Protein AF-A0A060C3A6-F1 (afdb_monomer_lite)

Sequence (75 aa):
MAYVDVSSGRILSRRTLVCAGLTGTNPEGPHLFRRRGMYYLMWAEGGTEAGHMENLARSVSPFGPYEMCPGNPFV

Foldseek 3Di:
DFDADPVVRDTPGDDADQDCDDPNAPWA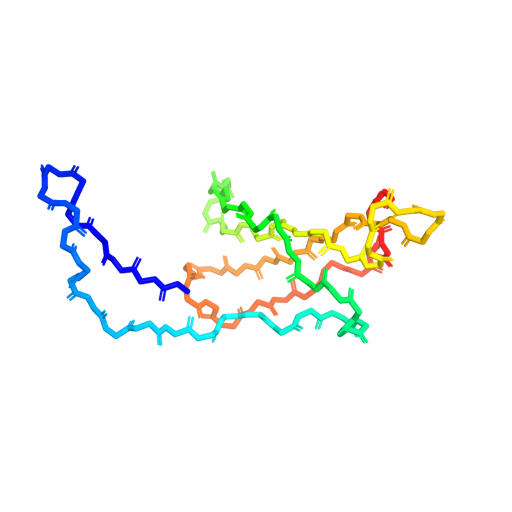DWDWDDDPQKIKIKTWHDPPPPGIFIWIWIANDPSDNTHGDPPPSPD

Secondary structure (DSSP, 8-state):
---B-TTT--B-S--------SS-S--EEEEEEEETTEEEEEEEES-SSTT-EEEEEEESSTT-PPEEPTT-S--

Structure (mmCIF, N/CA/C/O backbone):
data_AF-A0A060C3A6-F1
#
_entry.id   AF-A0A060C3A6-F1
#
loop_
_atom_site.group_PDB
_atom_site.id
_atom_site.type_symbol
_atom_site.label_atom_id
_atom_site.label_alt_id
_atom_site.label_comp_id
_atom_site.label_asym_id
_atom_site.label_entity_id
_atom_site.label_seq_id
_atom_site.pdbx_PDB_ins_code
_atom_site.Cartn_x
_atom_site.Cartn_y
_atom_site.Cartn_z
_atom_site.occupancy
_atom_site.B_iso_or_equiv
_atom_site.auth_seq_id
_atom_site.auth_comp_id
_atom_site.auth_asym_id
_atom_site.auth_atom_id
_atom_site.pdbx_PDB_model_num
ATOM 1 N N . MET A 1 1 ? -1.037 0.762 9.179 1.00 94.38 1 MET A N 1
ATOM 2 C CA . MET A 1 1 ? -2.464 1.047 9.430 1.00 94.38 1 MET A CA 1
ATOM 3 C C . MET A 1 1 ? -2.721 1.219 10.918 1.00 94.38 1 MET A C 1
ATOM 5 O O . MET A 1 1 ? -2.180 0.452 11.709 1.00 94.38 1 MET A O 1
ATOM 9 N N . ALA A 1 2 ? -3.525 2.210 11.291 1.00 97.31 2 ALA A N 1
ATOM 10 C CA . ALA A 1 2 ? -4.086 2.373 12.630 1.00 97.31 2 ALA A CA 1
ATOM 11 C C . ALA A 1 2 ? -5.377 3.195 12.530 1.00 97.31 2 ALA A C 1
ATOM 13 O O . ALA A 1 2 ? -5.531 3.969 11.586 1.00 97.31 2 ALA A O 1
ATOM 14 N N . TYR A 1 3 ? -6.275 3.055 13.500 1.00 97.56 3 TYR A N 1
ATOM 15 C CA . TYR A 1 3 ? -7.403 3.971 13.645 1.00 97.56 3 TYR A CA 1
ATOM 16 C C . TYR A 1 3 ? -6.948 5.261 14.323 1.00 97.56 3 TYR A C 1
ATOM 18 O O . TYR A 1 3 ? -6.117 5.231 15.234 1.00 97.56 3 TYR A O 1
ATOM 26 N N . VAL A 1 4 ? -7.503 6.388 13.889 1.00 97.75 4 VAL A N 1
ATOM 27 C CA . VAL A 1 4 ? -7.220 7.714 14.439 1.00 97.75 4 VAL A CA 1
ATOM 28 C C . VAL A 1 4 ? -8.532 8.439 14.698 1.00 97.75 4 VAL A C 1
ATOM 30 O O . VAL A 1 4 ? -9.455 8.372 13.888 1.00 97.75 4 VAL A O 1
ATOM 33 N N . ASP A 1 5 ? -8.612 9.124 15.830 1.00 98.31 5 ASP A N 1
ATOM 34 C CA . ASP A 1 5 ? -9.618 10.152 16.052 1.00 98.31 5 ASP A CA 1
ATOM 35 C C . ASP A 1 5 ? -9.138 11.440 15.382 1.00 98.31 5 ASP A C 1
ATOM 37 O O . ASP A 1 5 ? -8.167 12.059 15.814 1.00 98.31 5 ASP A O 1
ATOM 41 N N . VAL A 1 6 ? -9.823 11.840 14.316 1.00 97.88 6 VAL A N 1
ATOM 42 C CA . VAL A 1 6 ? -9.483 13.033 13.531 1.00 97.88 6 VAL A CA 1
ATOM 43 C C . VAL A 1 6 ? -9.675 14.342 14.294 1.00 97.88 6 VAL A C 1
ATOM 45 O O . VAL A 1 6 ? -9.035 15.328 13.945 1.00 97.88 6 VAL A O 1
ATOM 48 N N . SER A 1 7 ? -10.511 14.371 15.337 1.00 98.44 7 SER A N 1
ATOM 49 C CA . SER A 1 7 ? -10.744 15.590 16.120 1.00 98.44 7 SER A CA 1
ATOM 50 C C . SER A 1 7 ? -9.597 15.891 17.086 1.00 98.44 7 SER A C 1
ATOM 52 O O . SER A 1 7 ? -9.227 17.047 17.274 1.00 98.44 7 SER A O 1
ATOM 54 N N . SER A 1 8 ? -9.010 14.846 17.675 1.00 98.19 8 SER A N 1
ATOM 55 C CA . SER A 1 8 ? -7.952 14.967 18.683 1.00 98.19 8 SER A CA 1
ATOM 56 C C . SER A 1 8 ? -6.560 14.584 18.178 1.00 98.19 8 SER A C 1
ATOM 58 O O . SER A 1 8 ? -5.571 14.811 18.874 1.00 98.19 8 SER A O 1
ATOM 60 N N . GLY A 1 9 ? -6.462 13.949 17.007 1.00 97.75 9 GLY A N 1
ATOM 61 C CA . GLY A 1 9 ? -5.225 13.369 16.482 1.00 97.75 9 GLY A CA 1
ATOM 62 C C . GLY A 1 9 ? -4.763 12.108 17.224 1.00 97.75 9 GLY A C 1
ATOM 63 O O . GLY A 1 9 ? -3.676 11.593 16.950 1.00 97.75 9 GLY A O 1
ATOM 64 N N . ARG A 1 10 ? -5.553 11.590 18.175 1.00 98.38 10 ARG A N 1
ATOM 65 C CA . ARG A 1 10 ? -5.181 10.408 18.962 1.00 98.38 10 ARG A CA 1
ATOM 66 C C . ARG A 1 10 ? -5.273 9.140 18.128 1.00 98.38 10 ARG A C 1
ATOM 68 O O . ARG A 1 10 ? -6.274 8.873 17.469 1.00 98.38 10 ARG A O 1
ATOM 75 N N . ILE A 1 11 ? -4.243 8.309 18.226 1.00 98.06 11 ILE A N 1
ATOM 76 C CA . ILE A 1 11 ? -4.229 6.973 17.632 1.00 98.06 11 ILE A CA 1
ATOM 77 C C . ILE A 1 11 ? -4.987 6.027 18.564 1.00 98.06 11 ILE A C 1
ATOM 79 O O . ILE A 1 11 ? -4.631 5.881 19.730 1.00 98.06 11 ILE A O 1
ATOM 83 N N . LEU A 1 12 ? -6.030 5.388 18.039 1.00 98.12 12 LEU A N 1
ATOM 84 C CA . LEU A 1 12 ? -6.985 4.576 18.800 1.00 98.12 12 LEU A CA 1
ATOM 85 C C . LEU A 1 12 ? -6.663 3.077 18.780 1.00 98.12 12 LEU A C 1
ATOM 87 O O . LEU A 1 12 ? -7.336 2.287 19.435 1.00 98.12 12 LEU A O 1
ATOM 91 N N . SER A 1 13 ? -5.662 2.658 18.006 1.00 97.44 13 SER A N 1
ATOM 92 C CA . SER A 1 13 ? -5.284 1.251 17.867 1.00 97.44 13 SER A CA 1
ATOM 93 C C . SER A 1 13 ? -3.773 1.065 17.819 1.00 97.44 13 SER A C 1
ATOM 95 O O . SER A 1 13 ? -3.011 1.998 17.570 1.00 97.44 13 SER A O 1
ATOM 97 N N . ARG A 1 14 ? -3.320 -0.185 17.955 1.00 97.06 14 ARG A N 1
ATOM 98 C CA . ARG A 1 14 ? -1.940 -0.535 17.605 1.00 97.06 14 ARG A CA 1
ATOM 99 C C . ARG A 1 14 ? -1.681 -0.200 16.129 1.00 97.06 14 ARG A C 1
ATOM 101 O O . ARG A 1 14 ? -2.542 -0.431 15.277 1.00 97.06 14 ARG A O 1
ATOM 108 N N . ARG A 1 15 ? -0.490 0.330 15.835 1.00 97.00 15 ARG A N 1
ATOM 109 C CA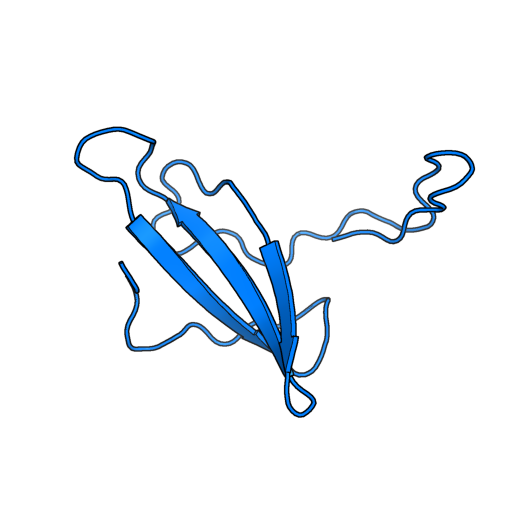 . ARG A 1 15 ? 0.012 0.464 14.463 1.00 97.00 15 ARG A CA 1
ATOM 110 C C . ARG A 1 15 ? 0.406 -0.913 13.933 1.00 97.00 15 ARG A C 1
ATOM 112 O O . ARG A 1 15 ? 1.269 -1.572 14.506 1.00 97.00 15 ARG A O 1
ATOM 119 N N . THR A 1 16 ? -0.211 -1.311 12.829 1.00 96.31 16 THR A N 1
ATOM 120 C CA . THR A 1 16 ? 0.044 -2.584 12.145 1.00 96.31 16 THR A CA 1
ATOM 121 C C . THR A 1 16 ? 0.709 -2.326 10.800 1.00 96.31 16 THR A C 1
ATOM 123 O O . THR A 1 16 ? 0.223 -1.499 10.022 1.00 96.31 16 THR A O 1
ATOM 126 N N . LEU A 1 17 ? 1.803 -3.030 10.511 1.00 96.44 17 LEU A N 1
ATOM 127 C CA . LEU A 1 17 ? 2.379 -3.088 9.169 1.00 96.44 17 LEU A CA 1
ATOM 128 C C . LEU A 1 17 ? 1.456 -3.934 8.283 1.00 96.44 17 LEU A C 1
ATOM 1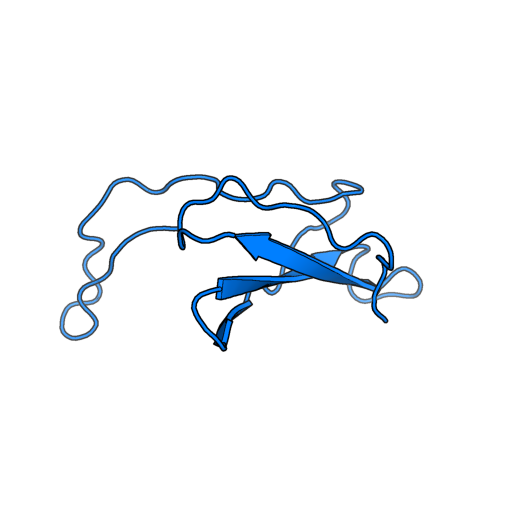30 O O . LEU A 1 17 ? 1.165 -5.073 8.630 1.00 96.44 17 LEU A O 1
ATOM 134 N N . VAL A 1 18 ? 0.964 -3.361 7.183 1.00 96.88 18 VAL A N 1
ATOM 135 C CA . VAL A 1 18 ? -0.009 -4.030 6.291 1.00 96.88 18 VAL A CA 1
ATOM 136 C C . VAL A 1 18 ? 0.576 -4.414 4.931 1.00 96.88 18 VAL A C 1
ATOM 138 O O . VAL A 1 18 ? 0.047 -5.303 4.275 1.00 96.88 18 VAL A O 1
ATOM 141 N N . CYS A 1 19 ? 1.664 -3.762 4.523 1.00 95.88 19 CYS A N 1
ATOM 142 C CA . CYS A 1 19 ? 2.431 -4.041 3.315 1.00 95.88 19 CYS A CA 1
ATOM 143 C C . CYS A 1 19 ? 3.865 -3.559 3.560 1.00 95.88 19 CYS A C 1
ATOM 145 O O . CYS A 1 19 ? 4.041 -2.483 4.132 1.00 95.88 19 CYS A O 1
ATOM 147 N N . ALA A 1 20 ? 4.860 -4.359 3.176 1.00 94.75 20 ALA A N 1
ATOM 148 C CA . ALA A 1 20 ? 6.279 -4.016 3.299 1.00 94.75 20 ALA A CA 1
ATOM 149 C C . ALA A 1 20 ? 6.891 -3.503 1.979 1.00 94.75 20 ALA A C 1
ATOM 151 O O . ALA A 1 20 ? 8.076 -3.186 1.947 1.00 94.75 20 ALA A O 1
ATOM 152 N N . GLY A 1 21 ? 6.089 -3.425 0.913 1.00 94.50 21 GLY A N 1
ATOM 153 C CA . GLY A 1 21 ? 6.559 -3.195 -0.450 1.00 94.50 21 GLY A CA 1
ATOM 154 C C . GLY A 1 21 ? 6.927 -4.486 -1.190 1.00 94.50 21 GLY A C 1
ATOM 155 O O . GLY A 1 21 ? 6.868 -5.582 -0.627 1.00 94.50 21 GLY A O 1
ATOM 156 N N . LEU A 1 22 ? 7.263 -4.350 -2.471 1.00 94.69 22 LEU A N 1
ATOM 157 C CA . LEU A 1 22 ? 7.693 -5.417 -3.377 1.00 94.69 22 LEU A CA 1
ATOM 158 C C . LEU A 1 22 ? 9.214 -5.508 -3.470 1.00 94.69 22 LEU A C 1
ATOM 160 O O . LEU A 1 22 ? 9.765 -6.604 -3.423 1.00 94.69 22 LEU A O 1
ATOM 164 N N . THR A 1 23 ? 9.886 -4.367 -3.615 1.00 93.06 23 THR A N 1
ATOM 165 C CA . THR A 1 23 ? 11.347 -4.287 -3.769 1.00 93.06 23 THR A CA 1
ATOM 166 C C . THR A 1 23 ? 12.038 -3.932 -2.461 1.00 93.06 23 THR A C 1
ATOM 168 O O . THR A 1 23 ? 13.207 -4.258 -2.271 1.00 93.06 23 THR A O 1
ATOM 171 N N . GLY A 1 24 ? 11.319 -3.257 -1.559 1.00 88.19 24 GLY A N 1
ATOM 172 C CA . GLY A 1 24 ? 11.857 -2.756 -0.294 1.00 88.19 24 GLY A CA 1
ATOM 173 C C . GLY A 1 24 ? 12.713 -1.495 -0.447 1.00 88.19 24 GLY A C 1
ATOM 174 O O . GLY A 1 24 ? 13.275 -1.023 0.540 1.00 88.19 24 GLY A O 1
ATOM 175 N N . THR A 1 25 ? 12.797 -0.924 -1.652 1.00 93.31 25 THR A N 1
ATOM 176 C CA . THR A 1 25 ? 13.513 0.330 -1.905 1.00 93.31 25 THR A CA 1
ATOM 177 C C . THR A 1 25 ? 12.556 1.498 -1.698 1.00 93.31 25 THR A C 1
ATOM 179 O O . THR A 1 25 ? 11.704 1.751 -2.542 1.00 93.31 25 THR A O 1
ATOM 182 N N . ASN A 1 26 ? 12.689 2.199 -0.569 1.00 96.44 26 ASN A N 1
ATOM 183 C CA . ASN A 1 26 ? 11.895 3.382 -0.205 1.00 96.44 26 ASN A CA 1
ATOM 184 C C . ASN A 1 26 ? 10.368 3.230 -0.412 1.00 96.44 26 ASN A C 1
ATOM 186 O O . ASN A 1 26 ? 9.780 4.037 -1.126 1.00 96.44 26 ASN A O 1
ATOM 190 N N . PRO A 1 27 ? 9.700 2.221 0.185 1.00 97.31 27 PRO A N 1
ATOM 191 C CA . PRO A 1 27 ? 8.243 2.131 0.132 1.00 97.31 27 PRO A CA 1
ATOM 192 C C . PRO A 1 27 ? 7.604 3.312 0.872 1.00 97.31 27 PRO A C 1
ATOM 194 O O . PRO A 1 27 ? 7.714 3.432 2.096 1.00 97.31 27 PRO A O 1
ATOM 197 N N . GLU A 1 28 ? 6.920 4.180 0.133 1.00 97.88 28 GLU A N 1
ATOM 198 C CA . GLU A 1 28 ? 6.394 5.449 0.635 1.00 97.88 28 GLU A CA 1
ATOM 199 C C . GLU A 1 28 ? 5.086 5.872 -0.054 1.00 97.88 28 GLU A C 1
ATOM 201 O O . GLU A 1 28 ? 4.479 5.116 -0.805 1.00 97.88 28 GLU A O 1
ATOM 206 N N . GLY A 1 29 ? 4.572 7.058 0.287 1.00 97.50 29 GLY A N 1
ATOM 207 C CA . GLY A 1 29 ? 3.342 7.599 -0.307 1.00 97.50 29 GLY A CA 1
ATOM 208 C C . GLY A 1 29 ? 2.085 6.709 -0.227 1.00 97.50 29 GLY A C 1
ATOM 209 O O . GLY A 1 29 ? 1.332 6.680 -1.202 1.00 97.50 29 GLY A O 1
ATOM 210 N N . PRO A 1 30 ? 1.799 5.981 0.877 1.00 98.06 30 PRO A N 1
ATOM 211 C CA . PRO A 1 30 ? 0.689 5.038 0.898 1.00 98.06 30 PRO A CA 1
ATOM 212 C C . PRO A 1 30 ? -0.676 5.740 0.885 1.00 98.06 30 PRO A C 1
ATOM 214 O O . PRO A 1 30 ? -0.995 6.532 1.775 1.00 98.06 30 PRO A O 1
ATOM 217 N N . HIS A 1 31 ? -1.528 5.357 -0.061 1.00 98.38 31 HIS A N 1
ATOM 218 C CA . HIS A 1 31 ? -2.923 5.776 -0.163 1.00 98.38 31 HIS A CA 1
ATOM 219 C C . HIS A 1 31 ? -3.854 4.563 -0.137 1.00 98.38 31 HIS A C 1
ATOM 221 O O . HIS A 1 31 ? -3.598 3.544 -0.776 1.00 98.38 31 HIS A O 1
ATOM 227 N N . LEU A 1 32 ? -4.964 4.675 0.599 1.00 98.25 32 LEU A N 1
ATOM 228 C CA . LEU A 1 32 ? -5.977 3.626 0.683 1.00 98.25 32 LEU A CA 1
ATOM 229 C C . LEU A 1 32 ? -7.291 4.085 0.052 1.00 98.25 32 LEU A C 1
ATOM 231 O O . LEU A 1 32 ? -7.870 5.087 0.468 1.00 98.25 32 LEU A O 1
ATOM 235 N N . PHE A 1 33 ? -7.813 3.291 -0.877 1.00 97.69 33 PHE A N 1
ATOM 236 C CA . PHE A 1 33 ? -9.100 3.527 -1.528 1.00 97.69 33 PHE A CA 1
ATOM 237 C C . PHE A 1 33 ? -10.043 2.351 -1.300 1.00 97.69 33 PHE A C 1
ATOM 239 O O . PHE A 1 33 ? -9.609 1.203 -1.243 1.00 97.69 33 PHE A O 1
ATOM 246 N N . ARG A 1 34 ? -11.353 2.605 -1.223 1.00 97.94 34 ARG A N 1
ATOM 247 C CA . ARG A 1 34 ? -12.374 1.548 -1.191 1.00 97.94 34 ARG A CA 1
ATOM 248 C C . ARG A 1 34 ? -13.229 1.618 -2.447 1.00 97.94 34 ARG A C 1
ATOM 250 O O . ARG A 1 34 ? -13.854 2.640 -2.715 1.00 97.94 34 ARG A O 1
ATOM 257 N N . ARG A 1 35 ? -13.301 0.524 -3.204 1.00 97.88 35 ARG A N 1
ATOM 258 C CA . ARG A 1 35 ? -14.113 0.434 -4.425 1.00 97.88 35 ARG A CA 1
ATOM 259 C C . ARG A 1 35 ? -14.684 -0.969 -4.582 1.00 97.88 35 ARG A C 1
ATOM 261 O O . ARG A 1 35 ? -13.953 -1.948 -4.503 1.00 97.88 35 ARG A O 1
ATOM 268 N N . ARG A 1 36 ? -15.997 -1.063 -4.831 1.00 97.19 36 ARG A N 1
ATOM 269 C CA . ARG A 1 36 ? -16.712 -2.332 -5.096 1.00 97.19 36 ARG A CA 1
ATOM 270 C C . ARG A 1 36 ? -16.421 -3.429 -4.055 1.00 97.19 36 ARG A C 1
ATOM 272 O O . ARG A 1 36 ? -16.120 -4.560 -4.404 1.00 97.19 36 ARG A O 1
ATOM 279 N N . GLY A 1 37 ? -16.480 -3.069 -2.772 1.00 97.38 37 GLY A N 1
ATOM 280 C CA . GLY A 1 37 ? -16.267 -4.010 -1.665 1.00 97.38 37 GLY A CA 1
ATOM 281 C C . GLY A 1 37 ? -14.803 -4.335 -1.347 1.00 97.38 37 GLY A C 1
ATOM 282 O O . GLY A 1 37 ? -14.557 -4.959 -0.323 1.00 97.38 37 GLY A O 1
ATOM 283 N N . MET A 1 38 ? -13.847 -3.859 -2.146 1.00 98.38 38 MET A N 1
ATOM 284 C CA . MET A 1 38 ? -12.415 -4.084 -1.939 1.00 98.38 38 MET A CA 1
ATOM 285 C C . MET A 1 38 ? -11.717 -2.811 -1.464 1.00 98.38 38 MET A C 1
ATOM 287 O O . MET A 1 38 ? -12.098 -1.698 -1.840 1.00 98.38 38 MET A O 1
ATOM 291 N N . TYR A 1 39 ? -10.672 -2.991 -0.669 1.00 98.62 39 TYR A N 1
ATOM 292 C CA . TYR A 1 39 ? -9.671 -1.985 -0.350 1.00 98.62 39 TYR A CA 1
ATOM 293 C C . TYR A 1 39 ? -8.498 -2.124 -1.312 1.00 98.62 39 TYR A C 1
ATOM 295 O O . TYR A 1 39 ? -8.030 -3.234 -1.546 1.00 98.62 39 TYR A O 1
ATOM 303 N N . TYR A 1 40 ? -8.029 -1.006 -1.847 1.00 98.50 40 TYR A N 1
ATOM 304 C CA . TYR A 1 40 ? -6.856 -0.904 -2.702 1.00 98.50 40 TYR A CA 1
ATOM 305 C C . TYR A 1 40 ? -5.820 -0.070 -1.964 1.00 98.50 40 TYR A C 1
ATOM 307 O O . TYR A 1 40 ? -6.109 1.067 -1.588 1.00 98.50 40 TYR A O 1
ATOM 315 N N . LEU A 1 41 ? -4.651 -0.654 -1.731 1.00 98.50 41 LEU A N 1
ATOM 316 C CA . LEU A 1 41 ? -3.479 0.041 -1.227 1.00 98.50 41 LEU A CA 1
ATOM 317 C C . LEU A 1 41 ? -2.601 0.391 -2.422 1.00 98.50 41 LEU A C 1
ATOM 319 O O . LEU A 1 41 ? -2.232 -0.491 -3.193 1.00 98.50 41 LEU A O 1
ATOM 323 N N . MET A 1 42 ? -2.310 1.674 -2.551 1.00 98.50 42 MET A N 1
ATOM 324 C CA . MET A 1 42 ? -1.437 2.266 -3.553 1.00 98.50 42 MET A CA 1
ATOM 325 C C . MET A 1 42 ? -0.226 2.855 -2.827 1.00 98.50 42 MET A C 1
ATOM 327 O O . MET A 1 42 ? -0.419 3.436 -1.757 1.00 98.50 42 MET A O 1
ATOM 331 N N . TRP A 1 43 ? 0.987 2.643 -3.323 1.00 98.38 43 TRP A N 1
ATOM 332 C CA . TRP A 1 43 ? 2.210 3.190 -2.730 1.00 98.38 43 TRP A CA 1
ATOM 333 C C . TRP A 1 43 ? 3.346 3.275 -3.759 1.00 98.38 43 TRP A C 1
ATOM 335 O O . TRP A 1 43 ? 3.441 2.448 -4.672 1.00 98.38 43 TRP A O 1
ATOM 345 N N . ALA A 1 44 ? 4.258 4.219 -3.542 1.00 98.31 44 ALA A N 1
ATOM 346 C CA . ALA A 1 44 ? 5.442 4.406 -4.364 1.00 98.31 44 ALA A CA 1
ATOM 347 C C . ALA A 1 44 ? 6.628 3.586 -3.835 1.00 98.31 44 ALA A C 1
ATOM 349 O O . ALA A 1 44 ? 6.756 3.364 -2.629 1.00 98.31 44 ALA A O 1
ATOM 350 N N . GLU A 1 45 ? 7.511 3.157 -4.733 1.00 98.06 45 GLU A N 1
ATOM 351 C CA . GLU A 1 45 ? 8.832 2.598 -4.420 1.00 98.06 45 GLU A CA 1
ATOM 352 C C . GLU A 1 45 ? 9.891 3.137 -5.390 1.00 98.06 45 GLU A C 1
ATOM 354 O O . GLU A 1 45 ? 9.574 3.748 -6.408 1.00 98.06 45 GLU A O 1
ATOM 359 N N . GLY A 1 46 ? 11.165 2.888 -5.077 1.00 97.56 46 GLY A N 1
ATOM 360 C CA . GLY A 1 46 ? 12.308 3.221 -5.931 1.00 97.56 46 GLY A CA 1
ATOM 361 C C . GLY A 1 46 ? 12.923 4.600 -5.682 1.00 97.56 46 GLY A C 1
ATOM 362 O O . GLY A 1 46 ? 13.987 4.880 -6.228 1.00 97.56 46 GLY A O 1
ATOM 363 N N . GLY A 1 47 ? 12.316 5.416 -4.812 1.00 96.69 47 GLY A N 1
ATOM 364 C CA . GLY A 1 47 ? 12.712 6.809 -4.591 1.00 96.69 47 GLY A CA 1
ATOM 365 C C . GLY A 1 47 ? 12.202 7.737 -5.693 1.00 96.69 47 GLY A C 1
ATOM 366 O O . GLY A 1 47 ? 11.701 7.284 -6.719 1.00 96.69 47 GLY A O 1
ATOM 367 N N . THR A 1 48 ? 12.313 9.051 -5.486 1.00 97.38 48 THR A N 1
ATOM 368 C CA . THR A 1 48 ? 11.741 10.046 -6.410 1.00 97.38 48 THR A CA 1
ATOM 369 C C . THR A 1 48 ? 12.621 10.368 -7.627 1.00 97.38 48 THR A C 1
ATOM 371 O O . THR A 1 48 ? 12.401 11.344 -8.344 1.00 97.38 48 THR A O 1
ATOM 374 N N . GLU A 1 49 ? 13.641 9.547 -7.867 1.00 96.50 49 GLU A N 1
ATOM 375 C CA . GLU A 1 49 ? 14.555 9.658 -8.998 1.00 96.50 49 GLU A CA 1
ATOM 376 C C . GLU A 1 49 ? 14.129 8.756 -10.176 1.00 96.50 49 GLU A C 1
ATOM 378 O O . GLU A 1 49 ? 12.953 8.484 -10.399 1.00 96.50 49 GLU A O 1
ATOM 383 N N . ALA A 1 50 ? 15.088 8.288 -10.980 1.00 96.88 50 ALA A N 1
ATOM 384 C CA . ALA A 1 50 ? 14.820 7.526 -12.201 1.00 96.88 50 ALA A CA 1
ATOM 385 C C . ALA A 1 50 ? 14.199 6.133 -11.966 1.00 96.88 50 ALA A C 1
ATOM 387 O O . ALA A 1 50 ? 13.745 5.510 -12.920 1.00 96.88 50 ALA A O 1
ATOM 388 N N . GLY A 1 51 ? 14.223 5.633 -10.726 1.00 96.00 51 GLY A N 1
ATOM 389 C CA . GLY A 1 51 ? 13.640 4.347 -10.338 1.00 96.00 51 GLY A CA 1
ATOM 390 C C . GLY A 1 51 ? 12.215 4.438 -9.790 1.00 96.00 51 GLY A C 1
ATOM 391 O O . GLY A 1 51 ? 11.695 3.407 -9.367 1.00 96.00 51 GLY A O 1
ATOM 392 N N . HIS A 1 52 ? 11.614 5.635 -9.757 1.00 97.94 52 HIS A N 1
ATOM 393 C CA . HIS A 1 52 ? 10.283 5.858 -9.191 1.00 97.94 52 HIS A CA 1
ATOM 394 C C . HIS A 1 52 ? 9.240 4.996 -9.901 1.00 97.94 52 HIS A C 1
ATOM 396 O O . HIS A 1 52 ? 9.113 5.046 -11.124 1.00 97.94 52 HIS A O 1
ATOM 402 N N . MET A 1 53 ? 8.472 4.247 -9.118 1.00 97.75 53 MET A N 1
ATOM 403 C CA . MET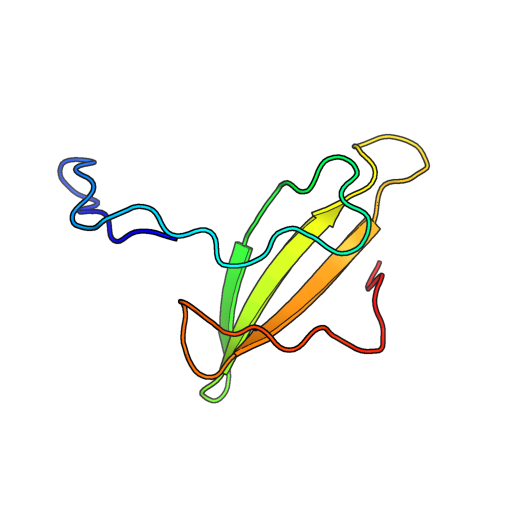 A 1 53 ? 7.359 3.435 -9.596 1.00 97.75 53 MET A CA 1
ATOM 404 C C . MET A 1 53 ? 6.186 3.448 -8.620 1.00 97.75 53 MET A C 1
ATOM 406 O O . MET A 1 53 ? 6.379 3.539 -7.406 1.00 97.75 53 MET A O 1
ATOM 410 N N . GLU A 1 54 ? 4.977 3.286 -9.150 1.00 98.19 54 GLU A N 1
ATOM 411 C CA . GLU A 1 54 ? 3.748 3.192 -8.357 1.00 98.19 54 GLU A CA 1
ATOM 412 C C . GLU A 1 54 ? 3.232 1.752 -8.329 1.00 98.19 54 GLU A C 1
ATOM 414 O O . GLU A 1 54 ? 3.156 1.083 -9.358 1.00 98.19 54 GLU A O 1
ATOM 419 N N . ASN A 1 55 ? 2.837 1.259 -7.159 1.00 98.38 55 ASN A N 1
ATOM 420 C CA . ASN A 1 55 ? 2.411 -0.123 -6.963 1.00 98.38 55 ASN A CA 1
ATOM 421 C C . ASN A 1 55 ? 1.003 -0.201 -6.379 1.00 98.38 55 ASN A C 1
ATOM 423 O O . ASN A 1 55 ? 0.558 0.667 -5.631 1.00 98.38 55 ASN A O 1
ATOM 427 N N . LEU A 1 56 ? 0.295 -1.285 -6.697 1.00 98.31 56 LEU A N 1
ATOM 428 C CA . LEU A 1 56 ? -1.055 -1.552 -6.208 1.00 98.31 56 LEU A CA 1
ATOM 429 C C . LEU A 1 56 ? -1.177 -2.938 -5.578 1.00 98.31 56 LEU A C 1
ATOM 431 O O . LEU A 1 56 ? -0.616 -3.928 -6.048 1.00 98.31 56 LEU A O 1
ATOM 435 N N . ALA A 1 57 ? -2.004 -3.034 -4.547 1.00 98.25 57 ALA A N 1
ATOM 436 C CA . ALA A 1 57 ? -2.447 -4.291 -3.961 1.00 98.25 57 ALA A CA 1
ATOM 437 C C . ALA A 1 57 ? -3.889 -4.150 -3.470 1.00 98.25 57 ALA A C 1
ATOM 439 O O . ALA A 1 57 ? -4.367 -3.039 -3.232 1.00 98.25 57 ALA A O 1
ATOM 440 N N . ARG A 1 58 ? -4.608 -5.260 -3.298 1.00 98.31 58 ARG A N 1
ATOM 441 C CA . ARG A 1 58 ? -6.006 -5.232 -2.840 1.00 98.31 58 ARG A CA 1
ATOM 442 C C . ARG A 1 58 ? -6.296 -6.220 -1.722 1.00 98.31 58 ARG A C 1
ATOM 444 O O . ARG A 1 58 ? -5.663 -7.261 -1.619 1.00 98.31 58 ARG A O 1
ATOM 451 N N . SER A 1 59 ? -7.300 -5.919 -0.912 1.00 98.50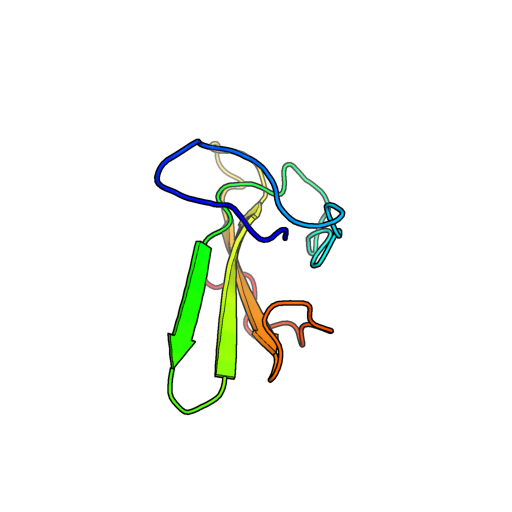 59 SER A N 1
ATOM 452 C CA . SER A 1 59 ? -7.800 -6.812 0.131 1.00 98.50 59 SER A CA 1
ATOM 453 C C . SER A 1 59 ? -9.287 -6.580 0.387 1.00 98.50 59 SER A C 1
ATOM 455 O O . SER A 1 59 ? -9.815 -5.503 0.123 1.00 98.50 59 SER A O 1
ATOM 457 N N . VAL A 1 60 ? -9.974 -7.573 0.946 1.00 98.19 60 VAL A N 1
ATOM 458 C CA . VAL A 1 60 ? -11.335 -7.401 1.492 1.00 98.19 60 VAL A CA 1
ATOM 459 C C . VAL A 1 60 ? -11.330 -6.666 2.841 1.00 98.19 60 VAL A C 1
ATOM 461 O O . VAL A 1 60 ? -12.377 -6.226 3.310 1.00 98.19 60 VAL A O 1
ATOM 464 N N . SER A 1 61 ? -10.156 -6.504 3.461 1.00 97.56 61 SER A N 1
ATOM 465 C CA . SER A 1 61 ? -9.955 -5.859 4.760 1.00 97.56 61 SER A CA 1
ATOM 466 C C . SER A 1 61 ? -8.941 -4.715 4.650 1.00 97.56 61 SER A C 1
ATOM 468 O O . SER A 1 61 ? -7.903 -4.887 4.013 1.00 97.56 61 SER A O 1
ATOM 470 N N . PRO A 1 62 ? -9.145 -3.569 5.328 1.00 96.88 62 PRO A N 1
ATOM 471 C CA . PRO A 1 62 ? -8.160 -2.485 5.321 1.00 96.88 62 PRO A CA 1
ATOM 472 C C . PRO A 1 62 ? -6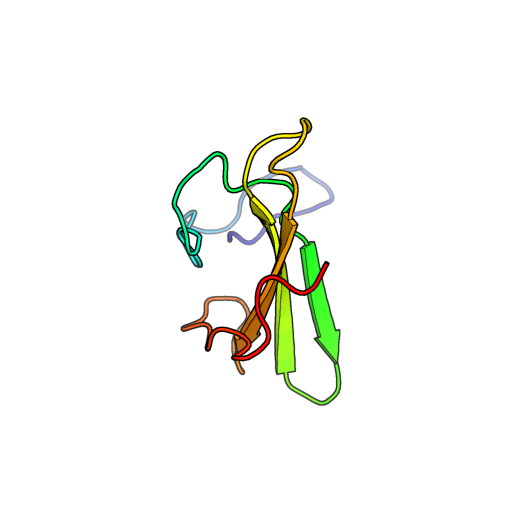.840 -2.878 6.011 1.00 96.88 62 PRO A C 1
ATOM 474 O O . PRO A 1 62 ? -5.812 -2.234 5.792 1.00 96.88 62 PRO A O 1
ATOM 477 N N . PHE A 1 63 ? -6.846 -3.943 6.821 1.00 97.44 63 PHE A N 1
ATOM 478 C CA . PHE A 1 63 ? -5.663 -4.480 7.502 1.00 97.44 63 PHE A CA 1
ATOM 479 C C . PHE A 1 63 ? -4.981 -5.623 6.738 1.00 97.44 63 PHE A C 1
ATOM 481 O O . PHE A 1 63 ? -3.993 -6.165 7.228 1.00 97.44 63 PHE A O 1
ATOM 488 N N . GLY A 1 64 ? -5.468 -5.971 5.545 1.00 96.44 64 GLY A N 1
ATOM 489 C CA . GLY A 1 64 ? -4.935 -7.074 4.757 1.00 96.44 64 GLY A CA 1
ATOM 490 C C . GLY A 1 64 ? -5.461 -8.458 5.185 1.00 96.44 64 GLY A C 1
ATOM 491 O O . GLY A 1 64 ? -6.460 -8.539 5.907 1.00 96.44 64 GLY A O 1
ATOM 492 N N . PRO A 1 65 ? -4.806 -9.549 4.735 1.00 97.31 65 PRO A N 1
ATOM 493 C CA . PRO A 1 65 ? -3.624 -9.540 3.867 1.00 97.31 65 PRO A CA 1
ATOM 494 C C . PRO A 1 65 ? -3.936 -8.926 2.497 1.00 97.31 65 PRO A C 1
ATOM 496 O O . PRO A 1 65 ? -5.066 -9.025 2.012 1.00 97.31 65 PRO A O 1
ATOM 499 N N . TYR A 1 66 ? -2.953 -8.244 1.911 1.00 97.94 66 TYR A N 1
ATOM 500 C CA . TYR A 1 66 ? -3.073 -7.634 0.589 1.00 97.94 66 TYR A CA 1
ATOM 501 C C . TYR A 1 66 ? -2.538 -8.587 -0.486 1.00 97.94 66 TYR A C 1
ATOM 503 O O . TYR A 1 66 ? -1.421 -9.086 -0.385 1.00 97.94 66 TYR A O 1
ATOM 511 N N . GLU A 1 67 ? -3.347 -8.828 -1.513 1.00 97.94 67 GLU A N 1
ATOM 512 C CA . GLU A 1 67 ? -2.966 -9.505 -2.751 1.00 97.94 67 GLU A CA 1
ATOM 513 C C . GLU A 1 67 ? -2.326 -8.475 -3.692 1.00 97.94 67 GLU A C 1
ATOM 515 O O . GLU A 1 67 ? -2.959 -7.470 -4.030 1.00 97.94 67 GLU A O 1
ATOM 520 N N . MET A 1 68 ? -1.077 -8.709 -4.097 1.00 97.88 68 MET A N 1
ATOM 521 C CA . MET A 1 68 ? -0.345 -7.808 -4.994 1.00 97.88 68 MET A CA 1
ATOM 522 C C . MET A 1 68 ? -0.970 -7.792 -6.390 1.00 97.88 68 MET A C 1
ATOM 524 O O . MET A 1 68 ? -1.399 -8.830 -6.895 1.00 97.88 68 MET A O 1
ATOM 528 N N . CYS A 1 69 ? -1.005 -6.624 -7.035 1.00 97.81 69 CYS A N 1
ATOM 529 C CA . CYS A 1 69 ? -1.397 -6.531 -8.437 1.00 97.81 69 CYS A CA 1
ATOM 530 C C . CYS A 1 69 ? -0.363 -7.274 -9.306 1.00 97.81 69 CYS A C 1
ATOM 532 O O . CYS A 1 69 ? 0.818 -6.930 -9.255 1.00 97.81 69 CYS A O 1
ATOM 534 N N . PRO A 1 70 ? -0.772 -8.247 -10.143 1.00 97.25 70 PRO A N 1
ATOM 535 C CA . PRO A 1 70 ? 0.151 -8.937 -11.047 1.00 97.25 70 PRO A CA 1
ATOM 536 C C . PRO A 1 70 ? 0.808 -8.016 -12.082 1.00 97.25 70 PRO A C 1
ATOM 538 O O . PRO A 1 70 ? 1.827 -8.374 -12.655 1.00 97.25 70 PRO A O 1
ATOM 541 N N . GLY A 1 71 ? 0.207 -6.850 -12.336 1.00 97.38 71 GLY A N 1
ATOM 542 C CA . GLY A 1 71 ? 0.719 -5.836 -13.254 1.00 97.38 71 GLY A CA 1
ATOM 543 C C . GLY A 1 71 ? 1.564 -4.759 -12.581 1.00 97.38 71 GLY A C 1
ATOM 544 O O . GLY A 1 71 ? 1.615 -3.662 -13.114 1.00 97.38 71 GLY A O 1
ATOM 545 N N . ASN A 1 72 ? 2.140 -5.018 -11.403 1.00 97.44 72 ASN A N 1
ATOM 546 C CA . ASN A 1 72 ? 3.097 -4.093 -10.798 1.00 97.44 72 ASN A CA 1
ATOM 547 C C . ASN A 1 72 ? 4.475 -4.171 -11.499 1.00 97.44 72 ASN A C 1
ATOM 549 O O . ASN A 1 72 ? 4.875 -5.270 -11.897 1.00 97.44 72 ASN A O 1
ATOM 553 N N . PRO A 1 73 ? 5.226 -3.056 -11.586 1.00 97.06 73 PRO A N 1
ATOM 554 C CA . PRO A 1 73 ? 4.799 -1.702 -11.222 1.00 97.06 73 PRO A CA 1
ATOM 555 C C . PRO A 1 73 ? 3.689 -1.197 -12.150 1.00 97.06 73 PRO A C 1
ATOM 557 O O . PRO A 1 73 ? 3.663 -1.506 -13.339 1.00 97.06 73 PRO A O 1
ATOM 560 N N . PHE A 1 74 ? 2.732 -0.475 -11.576 1.00 94.81 74 PHE A N 1
ATOM 561 C CA . PHE A 1 74 ? 1.548 0.006 -12.281 1.00 94.81 74 PHE A CA 1
ATOM 562 C C . PHE A 1 74 ? 1.843 1.237 -13.150 1.00 94.81 74 PHE A C 1
ATOM 564 O O . PHE A 1 74 ? 1.223 1.394 -14.204 1.00 94.81 74 PHE A O 1
ATOM 571 N N . VAL A 1 75 ? 2.776 2.087 -12.704 1.00 94.19 75 VAL A N 1
ATOM 572 C CA . VAL A 1 75 ? 3.368 3.218 -13.442 1.00 94.19 75 VAL A CA 1
ATOM 573 C C . VAL A 1 75 ? 4.871 3.188 -13.240 1.00 94.19 75 VAL A C 1
ATOM 575 O O . VAL A 1 75 ? 5.277 2.929 -12.081 1.00 94.19 75 VAL A O 1
#

Radius of gyration: 13.42 Å; chains: 1; bounding box: 32×25×32 Å

InterPro domains:
  IPR006710 Glycoside hydrolase, family 43 [PF04616] (22-75)
  IPR023296 Glycosyl hydrolase, five-bladed beta-propeller domain superfamily [G3DSA:2.115.10.20] (1-75)
  IPR023296 Glycosyl hydrolase, five-bladed beta-propeller domain superfamily [SSF75005] (9-74)
  IPR051795 Glycosyl Hydrolase Family 43 [PTHR42812] (8-74)

pLDDT: mean 97.16, std 1.63, range [88.19, 98.62]

Organism: NCBI:txid165187